Protein AF-A0A9X2H345-F1 (afdb_monomer_lite)

Radius of gyration: 25.54 Å; chains: 1; bounding box: 50×47×72 Å

pLDDT: mean 77.69, std 17.1, range [37.75, 96.88]

Sequence (100 aa):
MARRDADAAGSPPPASEPAPPRAPRTPARLNPFLGKPGFYNRFNALVYNFTGPAQVGIGRPEAPYVPPADPRCPLCGGAMDRHRIDRSGERTQVHCPANA

Secondary structure (DSSP, 8-state):
--------PPPPPPPPPPPPPPPP----TT-TTTT--SHHHHHHHHHHHHH-S-SSSSSS-PPPP---SSPBPTTT-SBGGGSEEE-SSSS-EEEPPTT-

Foldseek 3Di:
DDDDDDDDDDDDDPDDDPDDDDDDDDQPPLQPLPPDDDDVSVVSSVVCVVVPDDPPDSPDDDDPDDDDPFDADPPPRDTQVQWDWDPPDPDIDIHDDPVD

Structure (mmCIF, N/CA/C/O backbone):
data_AF-A0A9X2H345-F1
#
_entry.id   AF-A0A9X2H345-F1
#
loop_
_atom_site.group_PDB
_atom_site.id
_atom_site.type_symbol
_atom_site.label_atom_id
_atom_site.label_alt_id
_atom_site.label_comp_id
_atom_site.label_asym_id
_atom_site.label_entity_id
_atom_site.label_seq_id
_atom_site.pdbx_PDB_ins_code
_atom_site.Cartn_x
_atom_site.Cartn_y
_atom_site.Cartn_z
_atom_site.occupancy
_atom_site.B_iso_or_equiv
_atom_site.auth_seq_id
_atom_site.auth_comp_id
_atom_site.auth_asym_id
_atom_site.auth_atom_id
_atom_site.pdbx_PDB_model_num
ATOM 1 N N . MET A 1 1 ? -11.868 -17.718 51.230 1.00 37.75 1 MET A N 1
ATOM 2 C CA . MET A 1 1 ? -11.035 -18.944 51.248 1.00 37.75 1 MET A CA 1
ATOM 3 C C . MET A 1 1 ? -11.079 -19.511 49.830 1.00 37.75 1 MET A C 1
ATOM 5 O O . MET A 1 1 ? -12.142 -19.942 49.425 1.00 37.75 1 MET A O 1
ATOM 9 N N . ALA A 1 2 ? -10.142 -19.147 48.941 1.00 47.88 2 ALA A N 1
ATOM 10 C CA . ALA A 1 2 ? -8.880 -19.866 48.659 1.00 47.88 2 ALA A CA 1
ATOM 11 C C . ALA A 1 2 ? -9.158 -21.350 48.338 1.00 47.88 2 ALA A C 1
ATOM 13 O O . ALA A 1 2 ? -9.664 -22.045 49.210 1.00 47.88 2 ALA A O 1
ATOM 14 N N . ARG A 1 3 ? -8.931 -21.859 47.118 1.00 45.12 3 ARG A N 1
ATOM 15 C CA . ARG A 1 3 ? -7.645 -22.080 46.406 1.00 45.12 3 ARG A CA 1
ATOM 16 C C . ARG A 1 3 ? -7.896 -21.998 44.878 1.00 45.12 3 ARG A C 1
ATOM 18 O O . ARG A 1 3 ? -8.930 -22.472 44.435 1.00 45.12 3 ARG A O 1
ATOM 25 N N . ARG A 1 4 ? -7.201 -21.163 44.089 1.00 46.19 4 ARG A N 1
ATOM 26 C CA . ARG A 1 4 ? -5.969 -21.451 43.311 1.00 46.19 4 ARG A CA 1
ATOM 27 C C . ARG A 1 4 ? -5.820 -22.913 42.887 1.00 46.19 4 ARG A C 1
ATOM 29 O O . ARG A 1 4 ? -5.382 -23.691 43.717 1.00 46.19 4 ARG A O 1
ATOM 36 N N . ASP A 1 5 ? -6.026 -23.172 41.598 1.00 45.81 5 ASP A N 1
ATOM 37 C CA . ASP A 1 5 ? -5.241 -24.145 40.839 1.00 45.81 5 ASP A CA 1
ATOM 38 C C . ASP A 1 5 ? -4.798 -23.474 39.533 1.00 45.81 5 ASP A C 1
ATOM 40 O O . ASP A 1 5 ? -5.603 -22.986 38.736 1.00 45.81 5 ASP A O 1
ATOM 44 N N . ALA A 1 6 ? -3.482 -23.327 39.429 1.00 50.62 6 ALA A N 1
ATOM 45 C CA . ALA A 1 6 ? -2.755 -22.987 38.224 1.00 50.62 6 ALA A CA 1
ATOM 46 C C . ALA A 1 6 ? -2.517 -24.283 37.422 1.00 50.62 6 ALA A C 1
ATOM 48 O O . ALA A 1 6 ? -2.950 -25.352 37.836 1.00 50.62 6 ALA A O 1
ATOM 49 N N . ASP A 1 7 ? -1.796 -24.164 36.308 1.00 46.53 7 ASP A N 1
ATOM 50 C CA . ASP A 1 7 ? -1.204 -25.264 35.533 1.00 46.53 7 ASP A CA 1
ATOM 51 C C . ASP A 1 7 ? -2.051 -25.857 34.394 1.00 46.53 7 ASP A C 1
ATOM 53 O O . ASP A 1 7 ? -2.639 -26.929 34.477 1.00 46.53 7 ASP A O 1
ATOM 57 N N . ALA A 1 8 ? -1.967 -25.198 33.236 1.00 45.00 8 ALA A N 1
ATOM 58 C CA . ALA A 1 8 ? -1.781 -25.899 31.967 1.00 45.00 8 ALA A CA 1
ATOM 59 C C . ALA A 1 8 ? -0.872 -25.044 31.075 1.00 45.00 8 ALA A C 1
ATOM 61 O O . ALA A 1 8 ? -1.320 -24.246 30.252 1.00 45.00 8 ALA A O 1
ATOM 62 N N . ALA A 1 9 ? 0.435 -25.168 31.308 1.00 47.06 9 ALA A N 1
ATOM 63 C CA . ALA A 1 9 ? 1.458 -24.683 30.399 1.00 47.06 9 ALA A CA 1
ATOM 64 C C . ALA A 1 9 ? 1.208 -25.274 29.001 1.00 47.06 9 ALA A C 1
ATOM 66 O O . ALA A 1 9 ? 1.160 -26.493 28.831 1.00 47.06 9 ALA A O 1
ATOM 67 N N . GLY A 1 10 ? 1.019 -24.405 28.006 1.00 45.41 10 GLY A N 1
ATOM 68 C CA . GLY A 1 10 ? 0.949 -24.808 26.606 1.00 45.41 10 GLY A CA 1
ATOM 69 C C . GLY A 1 10 ? 2.215 -25.568 26.216 1.00 45.41 10 GLY A C 1
ATOM 70 O O . GLY A 1 10 ? 3.321 -25.172 26.583 1.00 45.41 10 GLY A O 1
ATOM 71 N N . SER A 1 11 ? 2.051 -26.678 25.496 1.00 52.25 11 SER A N 1
ATOM 72 C CA . SER A 1 11 ? 3.181 -27.423 24.939 1.00 52.25 11 SER A CA 1
ATOM 73 C C . SER A 1 11 ? 4.075 -26.492 24.108 1.00 52.25 11 SER A C 1
ATOM 75 O O . SER A 1 11 ? 3.543 -25.662 23.363 1.00 52.25 11 SER A O 1
ATOM 77 N N . PRO A 1 12 ? 5.413 -26.600 24.200 1.00 58.31 12 PRO A N 1
ATOM 78 C CA . PRO A 1 12 ? 6.287 -25.833 23.325 1.00 58.31 12 PRO A CA 1
ATOM 79 C C . PRO A 1 12 ? 6.051 -26.256 21.864 1.00 58.31 12 PRO A C 1
ATOM 81 O O . PRO A 1 12 ? 5.845 -27.446 21.603 1.00 58.31 12 PRO A O 1
ATOM 84 N N . PRO A 1 13 ? 6.072 -25.317 20.899 1.00 58.44 13 PRO A N 1
ATOM 85 C CA . PRO A 1 13 ? 6.018 -25.679 19.488 1.00 58.44 13 PRO A CA 1
ATOM 86 C C . PRO A 1 13 ? 7.241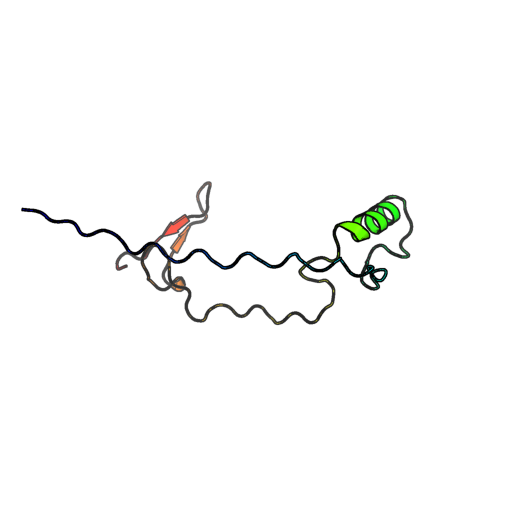 -26.541 19.127 1.00 58.44 13 PRO A C 1
ATOM 88 O O . PRO A 1 13 ? 8.320 -26.336 19.695 1.00 58.44 13 PRO A O 1
ATOM 91 N N . PRO A 1 14 ? 7.107 -27.504 18.197 1.00 54.88 14 PRO A N 1
ATOM 92 C CA . PRO A 1 14 ? 8.234 -28.320 17.767 1.00 54.88 14 PRO A CA 1
ATOM 93 C C . PRO A 1 14 ? 9.332 -27.435 17.168 1.00 54.88 14 PRO A C 1
ATOM 95 O O . PRO A 1 14 ? 9.049 -26.438 16.498 1.00 54.88 14 PRO A O 1
ATOM 98 N N . ALA A 1 15 ? 10.588 -27.810 17.422 1.00 60.59 15 ALA A N 1
ATOM 99 C CA . ALA A 1 15 ? 11.752 -27.140 16.862 1.00 60.59 15 ALA A CA 1
ATOM 100 C C . ALA A 1 15 ? 11.622 -27.073 15.335 1.00 60.59 15 ALA A C 1
ATOM 102 O O . ALA A 1 15 ? 11.492 -28.096 14.663 1.00 60.59 15 ALA A O 1
ATOM 103 N N . SER A 1 16 ? 11.626 -25.855 14.800 1.00 62.25 16 SER A N 1
ATOM 104 C CA . SER A 1 16 ? 11.585 -25.598 13.367 1.00 62.25 16 SER A CA 1
ATOM 105 C C . SER A 1 16 ? 12.797 -26.232 12.688 1.00 62.25 16 SER A C 1
ATOM 107 O O . SER A 1 16 ? 13.939 -25.934 13.043 1.00 62.25 16 SER A O 1
ATOM 109 N N . GLU A 1 17 ? 12.527 -27.098 11.717 1.00 62.66 17 GLU A N 1
ATOM 110 C CA . GLU A 1 17 ? 13.514 -27.731 10.845 1.00 62.66 17 GLU A CA 1
ATOM 111 C C . GLU 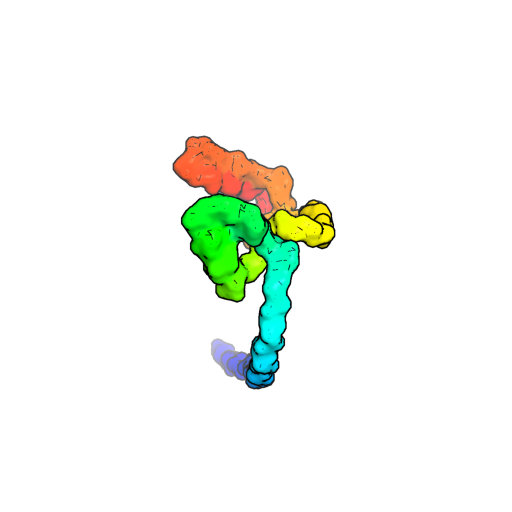A 1 17 ? 14.419 -26.664 10.191 1.00 62.66 17 GLU A C 1
ATOM 113 O O . GLU A 1 17 ? 13.924 -25.593 9.811 1.00 62.66 17 GLU A O 1
ATOM 118 N N . PRO A 1 18 ? 15.742 -26.892 10.072 1.00 63.81 18 PRO A N 1
ATOM 119 C CA . PRO A 1 18 ? 16.627 -25.934 9.423 1.00 63.81 18 PRO A CA 1
ATOM 120 C C . PRO A 1 18 ? 16.211 -25.743 7.963 1.00 63.81 18 PRO A C 1
ATOM 122 O O . PRO A 1 18 ? 16.062 -26.704 7.208 1.00 63.81 18 PRO A O 1
ATOM 125 N N . ALA A 1 19 ? 16.029 -24.482 7.568 1.00 58.75 19 ALA A N 1
ATOM 126 C CA . ALA A 1 19 ? 15.640 -24.133 6.210 1.00 58.75 19 ALA A CA 1
ATOM 127 C C . ALA A 1 19 ? 16.626 -24.736 5.186 1.00 58.75 19 ALA A C 1
ATOM 129 O O . ALA A 1 19 ? 17.843 -24.660 5.395 1.00 58.75 19 ALA A O 1
ATOM 130 N N . PRO A 1 20 ? 16.135 -25.310 4.072 1.00 63.09 20 PRO A N 1
ATOM 131 C CA . PRO A 1 20 ? 16.994 -25.933 3.073 1.00 63.09 20 PRO A CA 1
ATOM 132 C C . PRO A 1 20 ? 17.978 -24.918 2.464 1.00 63.09 20 PRO A C 1
ATOM 134 O O . PRO A 1 20 ? 17.675 -23.718 2.393 1.00 63.09 20 PRO A O 1
ATOM 137 N N . PRO A 1 21 ? 19.153 -25.376 1.986 1.00 64.44 21 PRO A N 1
ATOM 138 C CA . PRO A 1 21 ? 20.132 -24.506 1.350 1.00 64.44 21 PRO A CA 1
ATOM 139 C C . PRO A 1 21 ? 19.505 -23.788 0.153 1.00 64.44 21 PRO A C 1
ATOM 141 O O . PRO A 1 21 ? 18.811 -24.380 -0.676 1.00 64.44 21 PRO A O 1
ATOM 144 N N . ARG A 1 22 ? 19.740 -22.476 0.076 1.00 57.22 22 ARG A N 1
ATOM 145 C CA . ARG A 1 22 ? 19.122 -21.607 -0.927 1.00 57.22 22 ARG A CA 1
ATOM 146 C C . ARG A 1 22 ? 19.547 -22.056 -2.326 1.00 57.22 22 ARG A C 1
ATOM 148 O O . ARG A 1 22 ? 20.728 -21.992 -2.658 1.00 57.22 22 ARG A O 1
ATOM 155 N N . ALA A 1 23 ? 18.579 -22.464 -3.146 1.00 56.81 23 ALA A N 1
ATOM 156 C CA . ALA A 1 23 ? 18.814 -22.783 -4.550 1.00 56.81 23 ALA A CA 1
ATOM 157 C C . ALA A 1 23 ? 19.525 -21.614 -5.276 1.00 56.81 23 ALA A C 1
ATOM 159 O O . ALA A 1 23 ? 19.287 -20.444 -4.936 1.00 56.81 23 ALA A O 1
ATOM 160 N N . PRO A 1 24 ? 20.388 -21.898 -6.272 1.00 49.56 24 PRO A N 1
ATOM 161 C CA . PRO A 1 24 ? 21.054 -20.861 -7.052 1.00 49.56 24 PRO A CA 1
ATOM 162 C C . PRO A 1 24 ? 20.011 -19.963 -7.729 1.00 49.56 24 PRO A C 1
ATOM 164 O O . PRO A 1 24 ? 19.079 -20.437 -8.377 1.00 49.56 24 PRO A O 1
ATOM 167 N N . ARG A 1 25 ? 20.145 -18.645 -7.546 1.00 58.91 25 ARG A N 1
ATOM 168 C CA . ARG A 1 25 ? 19.197 -17.664 -8.088 1.00 58.91 25 ARG A CA 1
ATOM 169 C C . ARG A 1 25 ? 19.377 -17.588 -9.602 1.00 58.91 25 ARG A C 1
ATOM 171 O O . ARG A 1 25 ? 20.400 -17.098 -10.071 1.00 58.91 25 ARG A O 1
ATOM 178 N N . THR A 1 26 ? 18.377 -18.022 -10.362 1.00 53.00 26 THR A N 1
ATOM 179 C CA . THR A 1 26 ? 18.270 -17.695 -11.790 1.00 53.00 26 THR A CA 1
ATOM 180 C C . THR A 1 26 ? 18.360 -16.172 -11.948 1.00 53.00 26 THR A C 1
ATOM 182 O O . THR A 1 26 ? 17.649 -15.470 -11.217 1.00 53.00 26 THR A O 1
ATOM 185 N N . PRO A 1 27 ? 19.193 -15.627 -12.861 1.00 53.09 27 PRO A N 1
ATOM 186 C CA . PRO A 1 27 ? 19.230 -14.190 -13.102 1.00 53.09 27 PRO A CA 1
ATOM 187 C C . PRO A 1 27 ? 17.817 -13.733 -13.444 1.00 53.09 27 PRO A C 1
ATOM 189 O O . PRO A 1 27 ? 17.165 -14.267 -14.345 1.00 53.09 27 PRO A O 1
ATOM 192 N N . ALA A 1 28 ? 17.315 -12.810 -12.630 1.00 59.44 28 ALA A N 1
ATOM 193 C CA . ALA A 1 28 ? 15.925 -12.416 -12.642 1.00 59.44 28 ALA A CA 1
ATOM 194 C C . ALA A 1 28 ? 15.575 -11.829 -14.012 1.00 59.44 28 ALA A C 1
ATOM 196 O O . ALA A 1 28 ? 15.849 -10.661 -14.277 1.00 59.44 28 ALA A O 1
ATOM 197 N N . ARG A 1 29 ? 14.892 -12.616 -14.854 1.00 60.06 29 ARG A N 1
ATOM 198 C CA . ARG A 1 29 ? 14.219 -12.111 -16.066 1.00 60.06 29 ARG A CA 1
ATOM 199 C C . ARG A 1 29 ? 13.262 -10.945 -15.754 1.00 60.06 29 ARG A C 1
ATOM 201 O O . ARG A 1 29 ? 12.870 -10.225 -16.656 1.00 60.06 29 ARG A O 1
ATOM 208 N N . LEU A 1 30 ? 12.920 -10.763 -14.475 1.00 71.44 30 LEU A N 1
ATOM 209 C CA . LEU A 1 30 ? 12.118 -9.677 -13.920 1.00 71.44 30 LEU A CA 1
ATOM 210 C C . LEU A 1 30 ? 12.894 -8.413 -13.508 1.00 71.44 30 LEU A C 1
ATOM 212 O O . LEU A 1 30 ? 12.252 -7.467 -13.071 1.00 71.44 30 LEU A O 1
ATOM 216 N N . ASN A 1 31 ? 14.230 -8.374 -13.565 1.00 82.38 31 ASN A N 1
ATOM 217 C CA . ASN A 1 31 ? 14.979 -7.196 -13.115 1.00 82.38 31 ASN A CA 1
ATOM 218 C C . ASN A 1 31 ? 14.792 -6.020 -14.100 1.00 82.38 31 ASN A C 1
ATOM 220 O O . ASN A 1 31 ? 15.327 -6.074 -15.211 1.00 82.38 31 ASN A O 1
ATOM 224 N N . PRO A 1 32 ? 14.106 -4.930 -13.704 1.00 83.06 32 PRO A N 1
ATOM 225 C CA . PRO A 1 32 ? 13.759 -3.830 -14.605 1.00 83.06 32 PRO A CA 1
ATOM 226 C C . PRO A 1 32 ? 14.945 -2.911 -14.949 1.00 83.06 32 PRO A C 1
ATOM 228 O O . PRO A 1 32 ? 14.771 -1.953 -15.710 1.00 83.06 32 PRO A O 1
ATOM 231 N N . PHE A 1 33 ? 16.125 -3.155 -14.370 1.00 86.75 33 PHE A N 1
ATOM 232 C CA . PHE A 1 33 ? 17.339 -2.357 -14.567 1.00 86.75 33 PHE A CA 1
ATOM 233 C C . PHE A 1 33 ? 18.314 -2.971 -15.584 1.00 86.75 33 PHE A C 1
ATOM 235 O O . PHE A 1 33 ? 19.260 -2.303 -16.003 1.00 86.75 33 PHE A O 1
ATOM 242 N N . LEU A 1 34 ? 18.091 -4.217 -16.016 1.00 86.94 34 LEU A N 1
ATOM 243 C CA . LEU A 1 34 ? 18.914 -4.856 -17.046 1.00 86.94 34 LEU A CA 1
ATOM 244 C C . LEU A 1 34 ? 18.697 -4.185 -18.414 1.00 86.94 34 LEU A C 1
ATOM 246 O O . LEU A 1 34 ? 17.572 -3.871 -18.791 1.00 86.94 34 LEU A O 1
ATOM 250 N N . GLY A 1 35 ? 19.784 -3.951 -19.157 1.00 85.88 35 GLY A N 1
ATOM 251 C CA . GLY A 1 35 ? 19.747 -3.340 -20.496 1.00 85.88 35 GLY A CA 1
ATOM 252 C C . GLY A 1 35 ? 19.566 -1.816 -20.523 1.00 85.88 35 GLY A C 1
ATOM 253 O O . GLY A 1 35 ? 19.641 -1.221 -21.595 1.00 85.88 35 GLY A O 1
ATOM 254 N N . LYS A 1 36 ? 19.376 -1.161 -19.369 1.00 89.56 36 LYS A N 1
ATOM 255 C CA . LYS A 1 36 ? 19.285 0.303 -19.285 1.00 89.56 36 LYS A CA 1
ATOM 256 C C . LYS A 1 36 ? 20.676 0.936 -19.125 1.00 89.56 36 LYS A C 1
ATOM 258 O O . LYS A 1 36 ? 21.449 0.483 -18.278 1.00 89.56 36 LYS A O 1
ATOM 263 N N . PRO A 1 37 ? 21.010 1.991 -19.891 1.00 90.25 37 PRO A N 1
ATOM 264 C CA . PRO A 1 37 ? 22.300 2.665 -19.782 1.00 90.25 37 PRO A CA 1
ATOM 265 C C . PRO A 1 37 ? 22.410 3.475 -18.482 1.00 90.25 37 PRO A C 1
ATOM 267 O O . PRO A 1 37 ? 21.410 3.873 -17.885 1.00 90.25 37 PRO A O 1
ATOM 270 N N . GLY A 1 38 ? 23.642 3.753 -18.056 1.00 95.38 38 GLY A N 1
ATOM 271 C CA . GLY A 1 38 ? 23.937 4.636 -16.925 1.00 95.38 38 GLY A CA 1
ATOM 272 C C . GLY A 1 38 ? 24.404 3.919 -15.655 1.00 95.38 38 GLY A C 1
ATOM 273 O O . GLY A 1 38 ? 24.065 2.766 -15.382 1.00 95.38 38 GLY A O 1
ATOM 274 N N . PHE A 1 39 ? 25.197 4.640 -14.861 1.00 94.88 39 PHE A N 1
ATOM 275 C CA . PHE A 1 39 ? 25.813 4.145 -13.627 1.00 94.88 39 PHE A CA 1
ATOM 276 C C . PHE A 1 39 ? 24.776 3.648 -12.608 1.00 94.88 39 PHE A C 1
ATOM 278 O O . PHE A 1 39 ? 24.873 2.521 -12.126 1.00 94.88 39 PHE A O 1
ATOM 285 N N . TYR A 1 40 ? 23.737 4.448 -12.351 1.00 93.12 40 TYR A N 1
ATOM 286 C CA . TYR A 1 40 ? 22.678 4.107 -11.398 1.00 93.12 40 TYR A CA 1
ATOM 287 C C . TYR A 1 40 ? 21.924 2.829 -11.777 1.00 93.12 40 TYR A C 1
ATOM 289 O O . TYR A 1 40 ? 21.618 2.019 -10.908 1.00 93.12 40 TYR A O 1
ATOM 297 N N . ASN A 1 41 ? 21.678 2.597 -13.071 1.00 92.88 41 ASN A N 1
ATOM 298 C CA . ASN A 1 41 ? 21.019 1.374 -13.529 1.00 92.88 41 ASN A CA 1
ATOM 299 C C . ASN A 1 41 ? 21.904 0.140 -13.321 1.00 92.88 41 ASN A C 1
ATOM 301 O O . ASN A 1 41 ? 21.406 -0.890 -12.871 1.00 92.88 41 ASN A O 1
ATOM 305 N N . ARG A 1 42 ? 23.222 0.242 -13.551 1.00 92.00 42 ARG A N 1
ATOM 306 C CA . ARG A 1 42 ? 24.154 -0.857 -13.238 1.00 92.00 42 ARG A CA 1
ATOM 307 C C . ARG A 1 42 ? 24.217 -1.147 -11.741 1.00 92.00 42 ARG A C 1
ATOM 309 O O . ARG A 1 42 ? 24.206 -2.314 -11.356 1.00 92.00 42 ARG A O 1
ATOM 316 N N . PHE A 1 43 ? 24.253 -0.108 -10.910 1.00 94.50 43 PHE A N 1
ATOM 317 C CA . PHE A 1 43 ? 24.240 -0.265 -9.458 1.00 94.50 43 PHE A CA 1
ATOM 318 C C . PHE A 1 43 ? 22.938 -0.918 -8.973 1.00 94.50 43 PHE A C 1
ATOM 320 O O . PHE A 1 43 ? 22.979 -1.934 -8.281 1.00 94.50 43 PHE A O 1
ATOM 327 N N . ASN A 1 44 ? 21.782 -0.419 -9.418 1.00 92.06 44 ASN A N 1
ATOM 328 C CA . ASN A 1 44 ? 20.481 -0.995 -9.077 1.00 92.06 44 ASN A CA 1
ATOM 329 C C . ASN A 1 44 ? 20.346 -2.443 -9.567 1.00 92.06 44 ASN A C 1
ATOM 331 O O . ASN A 1 44 ? 19.822 -3.285 -8.841 1.00 92.06 44 ASN A O 1
ATOM 335 N N . ALA A 1 45 ? 20.872 -2.772 -10.752 1.00 91.06 45 ALA A N 1
ATOM 336 C CA . ALA A 1 45 ? 20.877 -4.142 -11.253 1.00 91.06 45 ALA A CA 1
ATOM 337 C C . ALA A 1 45 ? 21.693 -5.097 -10.361 1.00 91.06 45 ALA A C 1
ATOM 339 O O . ALA A 1 45 ? 21.288 -6.246 -10.184 1.00 91.06 45 ALA A O 1
ATOM 340 N N . LEU A 1 46 ? 22.804 -4.627 -9.778 1.00 90.94 46 LEU A N 1
ATOM 341 C CA . LEU A 1 46 ? 23.600 -5.394 -8.817 1.00 90.94 46 LEU A CA 1
ATOM 342 C C . LEU A 1 46 ? 22.837 -5.594 -7.501 1.00 90.94 46 LEU A C 1
ATOM 344 O O . LEU A 1 46 ? 22.695 -6.734 -7.057 1.00 90.94 46 LEU A O 1
ATOM 348 N N . VAL A 1 47 ? 22.318 -4.508 -6.918 1.00 91.56 47 VAL A N 1
ATOM 349 C CA . VAL A 1 47 ? 21.562 -4.521 -5.651 1.00 91.56 47 VAL A CA 1
ATOM 350 C C . VAL A 1 47 ? 20.343 -5.442 -5.738 1.00 91.56 47 VAL A C 1
ATOM 352 O O . VAL A 1 47 ? 20.089 -6.217 -4.815 1.00 91.56 47 VAL A O 1
ATOM 355 N N . TYR A 1 48 ? 19.651 -5.441 -6.879 1.00 88.25 48 TYR A N 1
ATOM 356 C CA . TYR A 1 48 ? 18.479 -6.280 -7.127 1.00 88.25 48 TYR A CA 1
ATOM 357 C C . TYR A 1 48 ? 18.745 -7.784 -6.930 1.00 88.25 48 TYR A C 1
ATOM 359 O O . TYR A 1 48 ? 17.843 -8.524 -6.542 1.00 88.25 48 TYR A O 1
ATOM 367 N N . ASN A 1 49 ? 19.981 -8.266 -7.127 1.00 85.00 49 ASN A N 1
ATOM 368 C CA . ASN A 1 49 ? 20.323 -9.670 -6.859 1.00 85.00 49 ASN A CA 1
ATOM 369 C C . ASN A 1 49 ? 20.213 -10.040 -5.375 1.00 85.00 49 ASN A C 1
ATOM 371 O O . ASN A 1 49 ? 20.030 -11.217 -5.052 1.00 85.00 49 ASN A O 1
ATOM 375 N N . PHE A 1 50 ? 20.346 -9.058 -4.481 1.00 87.06 50 PHE A N 1
ATOM 376 C CA . PHE A 1 50 ? 20.266 -9.233 -3.034 1.00 87.06 50 PHE A CA 1
ATOM 377 C C . PHE A 1 50 ? 18.868 -8.930 -2.499 1.00 87.06 50 PHE A C 1
ATOM 379 O O . PHE A 1 50 ? 18.350 -9.718 -1.710 1.00 87.06 50 PHE A O 1
ATOM 386 N N . THR A 1 51 ? 18.249 -7.836 -2.951 1.00 86.88 51 THR A N 1
ATOM 387 C CA . THR A 1 51 ? 16.923 -7.399 -2.479 1.00 86.88 51 THR A CA 1
ATOM 388 C C . THR A 1 51 ? 15.781 -8.195 -3.103 1.00 86.88 51 THR A C 1
ATOM 390 O O . THR A 1 51 ? 14.741 -8.369 -2.476 1.00 86.88 51 THR A O 1
ATOM 393 N N . GLY A 1 52 ? 15.978 -8.713 -4.319 1.00 82.56 52 GLY A N 1
ATOM 394 C CA . GLY A 1 52 ? 14.950 -9.422 -5.070 1.00 82.56 52 GLY A CA 1
ATOM 395 C C . GLY A 1 52 ? 13.884 -8.500 -5.685 1.00 82.56 52 GLY A C 1
ATOM 396 O O . GLY A 1 52 ? 14.016 -7.273 -5.644 1.00 82.56 52 GLY A O 1
ATOM 397 N N . PRO A 1 53 ? 12.847 -9.100 -6.301 1.00 83.31 53 PRO A N 1
ATOM 398 C CA . PRO A 1 53 ? 11.713 -8.374 -6.867 1.00 83.31 53 PRO A CA 1
ATOM 399 C C . PRO A 1 53 ? 10.863 -7.697 -5.788 1.00 83.31 53 PRO A C 1
ATOM 401 O O . PRO A 1 53 ? 10.778 -8.178 -4.659 1.00 83.31 53 PRO A O 1
ATOM 404 N N . ALA A 1 54 ? 10.177 -6.616 -6.165 1.00 80.31 54 ALA A N 1
ATOM 405 C CA . ALA A 1 54 ? 9.144 -6.024 -5.321 1.00 80.31 54 ALA A CA 1
ATOM 406 C C . ALA A 1 54 ? 7.991 -7.019 -5.075 1.00 80.31 54 ALA A C 1
ATOM 408 O O . ALA A 1 54 ? 7.734 -7.912 -5.882 1.00 80.31 54 ALA A O 1
ATOM 409 N N . GLN A 1 55 ? 7.294 -6.867 -3.949 1.00 78.44 55 GLN A N 1
ATOM 410 C CA . GLN A 1 55 ? 6.170 -7.737 -3.582 1.00 78.44 55 GLN A CA 1
ATOM 411 C C . GLN A 1 55 ? 4.913 -7.463 -4.416 1.00 78.44 55 GLN A C 1
ATOM 413 O O . GLN A 1 55 ? 4.114 -8.365 -4.6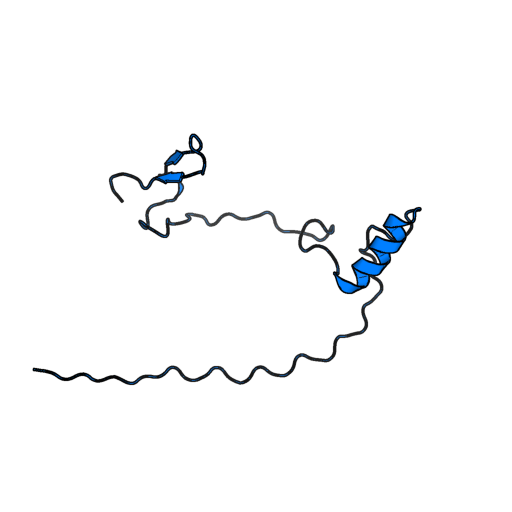16 1.00 78.44 55 GLN A O 1
ATOM 418 N N . VAL A 1 56 ? 4.758 -6.232 -4.906 1.00 79.31 56 VAL A N 1
ATOM 419 C CA . VAL A 1 56 ? 3.611 -5.764 -5.691 1.00 79.31 56 VAL A CA 1
ATOM 420 C C . VAL A 1 56 ? 4.089 -5.101 -6.977 1.00 79.31 56 VAL A C 1
ATOM 422 O O . VAL A 1 56 ? 5.166 -4.503 -7.015 1.00 79.31 56 VAL A O 1
ATOM 425 N N . GLY A 1 57 ? 3.285 -5.191 -8.038 1.00 71.69 57 GLY A N 1
ATOM 426 C CA . GLY A 1 57 ? 3.520 -4.444 -9.279 1.00 71.69 57 GLY A CA 1
ATOM 427 C C . GLY A 1 57 ? 4.653 -4.984 -10.160 1.00 71.69 57 GLY A C 1
ATOM 428 O O . GLY A 1 57 ? 5.083 -4.310 -11.090 1.00 71.69 57 GLY A O 1
ATOM 429 N N . ILE A 1 58 ? 5.124 -6.209 -9.918 1.00 72.31 58 ILE A N 1
ATOM 430 C CA . ILE A 1 58 ? 6.194 -6.857 -10.699 1.00 72.31 58 ILE A CA 1
ATOM 431 C C . ILE A 1 58 ? 5.692 -7.549 -11.978 1.00 72.31 58 ILE A C 1
ATOM 433 O O . ILE A 1 58 ? 6.344 -8.448 -12.504 1.00 72.31 58 ILE A O 1
ATOM 437 N N . GLY A 1 59 ? 4.511 -7.167 -12.471 1.00 68.12 59 GLY A N 1
ATOM 438 C CA . GLY A 1 59 ? 3.915 -7.738 -13.684 1.00 68.12 59 GLY A CA 1
ATOM 439 C C . GLY A 1 59 ? 3.494 -9.205 -13.555 1.00 68.12 59 GLY A C 1
ATOM 440 O O . GLY A 1 59 ? 3.266 -9.864 -14.567 1.00 68.12 59 GLY A O 1
ATOM 441 N N . ARG A 1 60 ? 3.399 -9.735 -12.328 1.00 73.94 60 ARG A N 1
ATOM 442 C CA . ARG A 1 60 ? 2.738 -11.020 -12.075 1.00 73.94 60 ARG A CA 1
ATOM 443 C C . ARG A 1 60 ? 1.229 -10.792 -11.927 1.00 73.94 60 ARG A C 1
ATOM 445 O O . ARG A 1 60 ? 0.83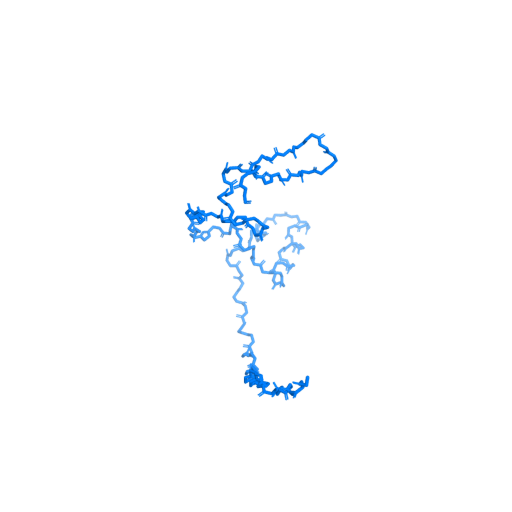8 -9.687 -11.555 1.00 73.94 60 ARG A O 1
ATOM 452 N N . PRO A 1 61 ? 0.385 -11.791 -12.242 1.00 79.31 61 PRO A N 1
ATOM 453 C CA . PRO A 1 61 ? -1.047 -11.681 -12.004 1.00 79.31 61 PRO A CA 1
ATOM 454 C C . PRO A 1 61 ? -1.303 -11.485 -10.507 1.00 79.31 61 PRO A C 1
ATOM 456 O O . PRO A 1 61 ? -1.097 -12.403 -9.718 1.00 79.31 61 PRO A O 1
ATOM 459 N N . GLU A 1 62 ? -1.724 -10.283 -10.131 1.00 79.25 62 GLU A N 1
ATOM 460 C CA . GLU A 1 62 ? -2.177 -9.960 -8.782 1.00 79.25 62 GLU A CA 1
ATOM 461 C C . GLU A 1 62 ? -3.707 -10.001 -8.785 1.00 79.25 62 GLU A C 1
ATOM 463 O O . GLU A 1 62 ? -4.349 -9.407 -9.657 1.00 79.25 62 GLU A O 1
ATOM 468 N N . ALA A 1 63 ? -4.305 -10.707 -7.825 1.00 83.81 63 ALA A N 1
ATOM 469 C CA . ALA A 1 63 ? -5.746 -10.620 -7.638 1.00 83.81 63 ALA A CA 1
ATOM 470 C C . ALA A 1 63 ? -6.109 -9.193 -7.180 1.00 83.81 63 ALA A C 1
ATOM 472 O O . ALA A 1 63 ? -5.360 -8.602 -6.393 1.00 83.81 63 ALA A O 1
ATOM 473 N N . PRO A 1 64 ? -7.244 -8.629 -7.629 1.00 82.88 64 PRO A N 1
ATOM 474 C CA . PRO A 1 64 ? -7.755 -7.392 -7.061 1.00 82.88 64 PRO A CA 1
ATOM 475 C C . PRO A 1 64 ? -7.879 -7.517 -5.543 1.00 82.88 64 PRO A C 1
ATOM 477 O O . PRO A 1 64 ? -8.258 -8.571 -5.029 1.00 82.88 64 PRO A O 1
ATOM 480 N N . TYR A 1 65 ? -7.577 -6.435 -4.826 1.00 82.75 65 TYR A N 1
ATOM 481 C CA . TYR A 1 65 ? -7.822 -6.394 -3.392 1.00 82.75 65 TYR A CA 1
ATOM 482 C C . TYR A 1 65 ? -9.310 -6.649 -3.119 1.00 82.75 65 TYR A C 1
ATOM 484 O O . TYR A 1 65 ? -10.169 -5.920 -3.616 1.00 82.75 65 TYR A O 1
ATOM 492 N N . VAL A 1 66 ? -9.600 -7.681 -2.325 1.00 86.81 66 VAL A N 1
ATOM 493 C CA . VAL A 1 66 ? -10.952 -7.992 -1.858 1.00 86.81 66 VAL A CA 1
ATOM 494 C C . VAL A 1 66 ? -11.069 -7.483 -0.421 1.00 86.81 66 VAL A C 1
ATOM 496 O O . VAL A 1 66 ? -10.442 -8.063 0.471 1.00 86.81 66 VAL A O 1
ATOM 499 N N . PRO A 1 67 ? -11.820 -6.396 -0.166 1.00 79.88 67 PRO A N 1
ATOM 500 C CA . PRO A 1 67 ? -12.044 -5.939 1.196 1.00 79.88 67 PRO A CA 1
ATOM 501 C C . PRO A 1 67 ? -12.824 -7.000 1.990 1.00 79.88 67 PRO A C 1
ATOM 503 O O . PRO A 1 67 ? -13.714 -7.649 1.431 1.00 79.88 67 PRO A O 1
ATOM 506 N N . PRO A 1 68 ? -12.545 -7.172 3.295 1.00 81.12 68 PRO A N 1
ATOM 507 C CA . PRO A 1 68 ? -13.423 -7.932 4.178 1.00 81.12 68 PRO A CA 1
ATOM 508 C C . PRO A 1 68 ? -14.855 -7.390 4.098 1.00 81.12 68 PRO A C 1
ATOM 510 O O . PRO A 1 68 ? -15.046 -6.176 4.087 1.00 81.12 68 PRO A O 1
ATOM 513 N N . ALA A 1 69 ? -15.850 -8.279 4.055 1.00 80.19 69 ALA A N 1
ATOM 514 C CA . ALA A 1 69 ? -17.246 -7.899 3.815 1.00 80.19 69 ALA A CA 1
ATOM 515 C C . ALA A 1 69 ? -17.835 -6.964 4.891 1.00 80.19 69 ALA A C 1
ATOM 517 O O . ALA A 1 69 ? -18.740 -6.193 4.591 1.00 80.19 69 ALA A O 1
ATOM 518 N N . ASP A 1 70 ? -17.322 -7.018 6.124 1.00 82.00 70 ASP A N 1
ATOM 519 C CA . ASP A 1 70 ? -17.744 -6.152 7.232 1.00 82.00 70 ASP A CA 1
ATOM 520 C C . ASP A 1 70 ? -16.618 -6.049 8.283 1.00 82.00 70 ASP A C 1
ATOM 522 O O . ASP A 1 70 ? -16.573 -6.843 9.230 1.00 82.00 70 ASP A O 1
ATOM 526 N N . PRO A 1 71 ? -15.632 -5.147 8.109 1.00 88.19 71 PRO A N 1
ATOM 527 C CA . PRO A 1 71 ? -14.581 -4.972 9.099 1.00 88.19 71 PRO A CA 1
ATOM 528 C C . PRO A 1 71 ? -15.168 -4.387 10.388 1.00 88.19 71 PRO A C 1
ATOM 530 O O . PRO A 1 71 ? -15.799 -3.327 10.397 1.00 88.19 71 PRO A O 1
ATOM 533 N N . ARG A 1 72 ? -14.922 -5.083 11.499 1.00 92.62 72 ARG A N 1
ATOM 534 C CA . ARG A 1 72 ? -15.379 -4.698 12.836 1.00 92.62 72 ARG A CA 1
ATOM 535 C C . ARG A 1 72 ? -14.332 -3.839 13.528 1.00 92.62 72 ARG A C 1
ATOM 537 O O . ARG A 1 72 ? -13.141 -4.141 13.478 1.00 92.62 72 ARG A O 1
ATOM 544 N N . CYS A 1 73 ? -14.778 -2.776 14.190 1.00 93.06 73 CYS A N 1
ATOM 545 C CA . CYS A 1 73 ? -13.899 -1.935 14.991 1.00 93.06 73 CYS A CA 1
ATOM 546 C C . CYS A 1 73 ? -13.318 -2.751 16.162 1.00 93.06 73 CYS A C 1
ATOM 548 O O . CYS A 1 73 ? -14.091 -3.328 16.927 1.00 93.06 73 CYS A O 1
ATOM 550 N N . PRO A 1 74 ? -11.988 -2.782 16.360 1.00 91.25 74 PRO A N 1
ATOM 551 C CA . PRO A 1 74 ? -11.373 -3.557 17.440 1.00 91.25 74 PRO A CA 1
ATOM 552 C C . PRO A 1 74 ? -11.611 -2.954 18.832 1.00 91.25 74 PRO A C 1
ATOM 554 O O . PRO A 1 74 ? -11.320 -3.607 19.828 1.00 91.25 74 PRO A O 1
ATOM 557 N N . LEU A 1 75 ? -12.107 -1.713 18.910 1.00 93.25 75 LEU A N 1
ATOM 558 C CA . LEU A 1 75 ? -12.373 -1.025 20.175 1.00 93.25 75 LEU A CA 1
ATOM 559 C C . LEU A 1 75 ? -13.815 -1.219 20.646 1.00 93.25 75 LEU A C 1
ATOM 561 O O . LEU A 1 75 ? -14.038 -1.465 21.824 1.00 93.25 75 LEU A O 1
ATOM 565 N N . CYS A 1 76 ? -14.785 -1.107 19.736 1.00 94.44 76 CYS A N 1
ATOM 566 C CA . CYS A 1 76 ? -16.207 -1.129 20.086 1.00 94.44 76 CYS A CA 1
ATOM 567 C C . CYS A 1 76 ? -17.010 -2.257 19.420 1.00 94.44 76 CYS A C 1
ATOM 569 O O . CYS A 1 76 ? -18.188 -2.420 19.699 1.00 94.44 76 CYS A O 1
ATOM 571 N N . GLY A 1 77 ? -16.424 -3.028 18.498 1.00 92.00 77 GLY A N 1
ATOM 572 C CA . GLY A 1 77 ? -17.110 -4.128 17.808 1.00 92.00 77 GLY A CA 1
ATOM 573 C C . GLY A 1 77 ? -18.189 -3.705 16.797 1.00 92.00 77 GLY A C 1
ATOM 574 O O . GLY A 1 77 ? -18.779 -4.561 16.132 1.00 92.00 77 GLY A O 1
ATOM 575 N N . GLY A 1 78 ? -18.449 -2.405 16.639 1.00 92.00 78 GLY A N 1
ATOM 576 C CA . GLY A 1 78 ? -19.358 -1.867 15.628 1.00 92.00 78 GLY A CA 1
ATOM 577 C C . GLY A 1 78 ? -18.802 -1.975 14.203 1.00 92.00 78 GLY A C 1
ATOM 578 O O . GLY A 1 78 ? -17.591 -2.095 14.001 1.00 92.00 78 GLY A O 1
ATOM 579 N N . ALA A 1 79 ? -19.691 -1.905 13.210 1.00 91.81 79 ALA A N 1
ATOM 580 C CA . ALA A 1 79 ? -19.308 -1.833 11.801 1.00 91.81 79 ALA A CA 1
ATOM 581 C C . ALA A 1 79 ? -18.498 -0.550 11.526 1.00 91.81 79 ALA A C 1
ATOM 583 O O . ALA A 1 79 ? -18.840 0.541 12.005 1.00 91.81 79 ALA A O 1
ATOM 584 N N . MET A 1 80 ? -17.382 -0.681 10.803 1.00 92.25 80 MET A N 1
ATOM 585 C CA . MET A 1 80 ? -16.456 0.431 10.545 1.00 92.25 80 MET A CA 1
ATOM 586 C C . MET A 1 80 ? -17.074 1.568 9.718 1.00 92.25 80 MET A C 1
ATOM 588 O O . MET A 1 80 ? -16.646 2.711 9.854 1.00 92.25 80 MET A O 1
ATOM 592 N N . ASP A 1 81 ? -18.098 1.28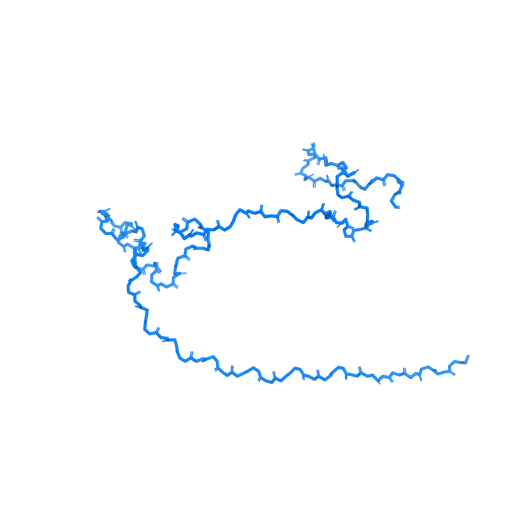8 8.913 1.00 91.25 81 ASP A N 1
ATOM 593 C CA . ASP A 1 81 ? -18.838 2.273 8.112 1.00 91.25 81 ASP A CA 1
ATOM 594 C C . ASP A 1 81 ? -19.617 3.298 8.960 1.00 91.25 81 ASP A C 1
ATOM 596 O O . ASP A 1 81 ? -19.861 4.417 8.512 1.00 91.25 81 ASP A O 1
ATOM 600 N N . ARG A 1 82 ? -19.957 2.955 10.210 1.00 93.50 82 ARG A N 1
ATOM 601 C CA . ARG A 1 82 ? -20.633 3.856 11.162 1.00 93.50 82 ARG A CA 1
ATOM 602 C C . ARG A 1 82 ? -19.696 4.823 11.880 1.00 93.50 82 ARG A C 1
ATOM 604 O O . ARG A 1 82 ? -20.162 5.646 12.667 1.00 93.50 82 ARG A O 1
ATOM 611 N N . HIS A 1 83 ? -18.387 4.711 11.670 1.00 95.12 83 HIS A N 1
ATOM 612 C CA . HIS A 1 83 ? -17.407 5.536 12.367 1.00 95.12 83 HIS A CA 1
ATOM 613 C C . HIS A 1 83 ? -17.169 6.857 11.633 1.00 95.12 83 HIS A C 1
ATOM 615 O O . HIS A 1 83 ? -17.040 6.901 10.409 1.00 95.12 83 HIS A O 1
ATOM 621 N N . ARG A 1 84 ? -17.038 7.952 12.390 1.00 95.12 84 ARG A N 1
ATOM 622 C CA . ARG A 1 84 ? -16.662 9.257 11.828 1.00 95.12 84 ARG A CA 1
ATOM 623 C C . ARG A 1 84 ? -15.141 9.371 11.789 1.00 95.12 84 ARG A C 1
ATOM 625 O O . ARG A 1 84 ? -14.498 9.319 12.836 1.00 95.12 84 ARG A O 1
ATOM 632 N N . ILE A 1 85 ? -14.576 9.575 10.601 1.00 95.25 85 ILE A N 1
ATOM 633 C CA . ILE A 1 85 ? -13.147 9.863 10.421 1.00 95.25 85 ILE A CA 1
ATOM 634 C C . ILE A 1 85 ? -12.952 11.380 10.441 1.00 95.25 85 ILE A C 1
ATOM 636 O O . ILE A 1 85 ? -13.410 12.080 9.539 1.00 95.25 85 ILE A O 1
ATOM 640 N N . ASP A 1 86 ? -12.264 11.880 11.460 1.00 95.50 86 ASP A N 1
ATOM 641 C CA . ASP A 1 86 ? -11.896 13.286 11.591 1.00 95.50 86 ASP A CA 1
A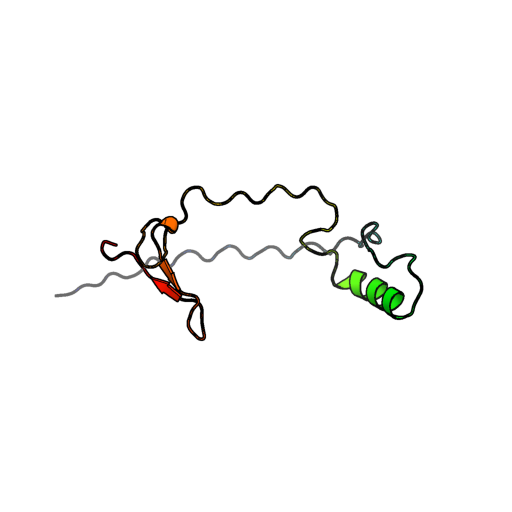TOM 642 C C . ASP A 1 86 ? -10.464 13.505 11.089 1.00 95.50 86 ASP A C 1
ATOM 644 O O . ASP A 1 86 ? -9.520 12.886 11.584 1.00 95.50 86 ASP A O 1
ATOM 648 N N . ARG A 1 87 ? -10.303 14.372 10.086 1.00 96.88 87 ARG A N 1
ATOM 649 C CA . ARG A 1 87 ? -9.007 14.714 9.473 1.00 96.88 87 ARG A CA 1
ATOM 650 C C . ARG A 1 87 ? -8.592 16.168 9.723 1.00 96.88 87 ARG A C 1
ATOM 652 O O . ARG A 1 87 ? -7.695 16.657 9.050 1.00 96.88 87 ARG A O 1
ATOM 659 N N . SER A 1 88 ? -9.271 16.871 10.630 1.00 95.50 88 SER A N 1
ATOM 660 C CA . SER A 1 88 ? -9.043 18.303 10.870 1.00 95.50 88 SER A CA 1
ATOM 661 C C . SER A 1 88 ? -7.856 18.610 11.791 1.00 95.50 88 SER A C 1
ATOM 663 O O . SER A 1 88 ? -7.323 19.715 11.746 1.00 95.50 88 SER A O 1
ATOM 665 N N . GLY A 1 89 ? -7.450 17.656 12.632 1.00 92.12 89 GLY A N 1
ATOM 666 C CA . GLY A 1 89 ? -6.347 17.822 13.581 1.00 92.12 89 GLY A CA 1
ATOM 667 C C . GLY A 1 89 ? -4.968 17.478 13.009 1.00 92.12 89 GLY A C 1
ATOM 668 O O . GLY A 1 89 ? -4.831 17.078 11.857 1.00 92.12 89 GLY A O 1
ATOM 669 N N . GLU A 1 90 ? -3.944 17.558 13.867 1.00 95.00 90 GLU A N 1
ATOM 670 C CA . GLU A 1 90 ? -2.564 17.131 13.557 1.00 95.00 90 GLU A CA 1
ATOM 671 C C . GLU A 1 90 ? -2.498 15.654 13.121 1.00 95.00 90 GLU A C 1
ATOM 673 O O . GLU A 1 90 ? -1.717 15.278 12.249 1.00 95.00 90 GLU A O 1
ATOM 678 N N . ARG A 1 91 ? -3.375 14.818 13.688 1.00 95.81 91 ARG A N 1
ATOM 679 C CA . ARG A 1 91 ? -3.527 13.402 13.341 1.00 95.81 91 ARG A CA 1
ATOM 680 C C . ARG A 1 91 ? -4.969 13.075 12.988 1.00 95.81 91 ARG A C 1
ATOM 682 O O . ARG A 1 91 ? -5.907 13.595 13.591 1.00 95.81 91 ARG A O 1
ATOM 689 N N . THR A 1 92 ? -5.130 12.139 12.056 1.00 96.44 92 THR A N 1
ATOM 690 C CA . THR A 1 92 ? -6.441 11.558 11.751 1.00 96.44 92 THR A CA 1
ATOM 691 C C . THR A 1 92 ? -6.946 10.772 12.960 1.00 96.44 92 THR A C 1
ATOM 693 O O . THR A 1 92 ? -6.224 9.936 13.508 1.00 96.44 92 THR A O 1
ATOM 696 N N . GLN A 1 93 ? -8.184 11.044 13.368 1.00 95.38 93 GLN A N 1
ATOM 697 C CA . GLN A 1 93 ? -8.868 10.357 14.462 1.00 95.38 93 GLN A CA 1
ATOM 698 C C . GLN A 1 93 ? -10.091 9.612 13.928 1.00 95.38 93 GLN A C 1
ATOM 700 O O . GLN A 1 93 ? -10.742 10.052 12.981 1.00 95.38 93 GLN A O 1
ATOM 705 N N . VAL A 1 94 ? -10.420 8.483 14.550 1.00 95.25 94 VAL A N 1
ATOM 706 C CA . VAL A 1 94 ? -11.629 7.708 14.247 1.00 95.25 94 VAL A CA 1
ATOM 707 C C . VAL A 1 94 ? -12.504 7.701 15.492 1.00 95.25 94 VAL A C 1
ATOM 709 O O . VAL A 1 94 ? -12.061 7.278 16.558 1.00 95.25 94 VAL A O 1
ATOM 712 N N . HIS A 1 95 ? -13.740 8.179 15.366 1.00 95.00 95 HIS A N 1
ATOM 713 C CA . HIS A 1 95 ? -14.697 8.236 16.468 1.00 95.00 95 HIS A CA 1
ATOM 714 C C . HIS A 1 95 ? -15.695 7.087 16.371 1.00 95.00 95 HIS A C 1
ATOM 716 O O . HIS A 1 95 ? -16.333 6.895 15.332 1.00 95.00 95 HIS A O 1
ATOM 722 N N . CYS A 1 96 ? -15.833 6.348 17.473 1.00 96.19 96 CYS A N 1
ATOM 723 C CA . CYS A 1 96 ? -16.868 5.332 17.626 1.00 96.19 96 CYS A CA 1
ATOM 724 C C . CYS A 1 96 ? -18.264 5.978 17.619 1.00 96.19 96 CYS A C 1
ATOM 726 O O . CYS A 1 96 ? -18.407 7.119 18.075 1.00 96.19 96 CYS A O 1
ATOM 728 N N . PRO A 1 97 ? -19.294 5.278 17.111 1.00 94.44 97 PRO A N 1
ATOM 729 C CA . PRO A 1 97 ? -20.666 5.758 17.198 1.00 94.44 97 PRO A CA 1
ATOM 730 C C . PRO A 1 97 ? -21.123 5.812 18.663 1.00 94.44 97 PRO A C 1
ATOM 732 O O . PRO A 1 97 ? -20.676 5.020 19.486 1.00 94.44 97 PRO A O 1
ATOM 735 N N . ALA A 1 98 ? -22.034 6.733 18.986 1.00 84.31 98 ALA A N 1
ATOM 736 C CA . ALA A 1 98 ? -22.493 6.968 20.362 1.00 84.31 98 ALA A CA 1
ATOM 737 C C . ALA A 1 98 ? -23.193 5.757 21.016 1.00 84.31 98 ALA A C 1
ATOM 739 O O . ALA A 1 98 ? -23.319 5.713 22.235 1.00 84.31 98 ALA A O 1
ATOM 740 N N . ASN A 1 99 ? -23.623 4.781 20.212 1.00 67.50 99 ASN A N 1
ATOM 741 C CA . ASN A 1 99 ? -24.408 3.623 20.644 1.00 67.50 99 ASN A CA 1
ATOM 742 C C . ASN A 1 99 ? -23.614 2.309 20.502 1.00 67.50 99 ASN A C 1
ATOM 744 O O . ASN A 1 99 ? -24.213 1.280 20.184 1.00 67.50 99 ASN A O 1
ATOM 748 N N . ALA A 1 100 ? -22.282 2.371 20.587 1.00 57.81 100 ALA A N 1
ATOM 749 C CA . ALA A 1 100 ? -21.412 1.210 20.416 1.00 57.81 100 ALA A CA 1
ATOM 750 C C . ALA A 1 100 ? -21.349 0.331 21.671 1.00 57.81 100 ALA A C 1
ATOM 752 O O . ALA A 1 100 ? -21.292 0.904 22.782 1.00 57.81 100 ALA A O 1
#

Organism: NCBI:txid424795